Protein AF-A0A6I4YLF1-F1 (afdb_monomer_lite)

Secondary structure (DSSP, 8-state):
--HHHHHHHHHHHHHHHHHHHHTT-S-HHHHHHHHHHHHHHHHHHTT-PPPPP------

Radius of gyration: 14.54 Å; chains: 1; bounding box: 38×14×43 Å

Organism: NCBI:txid1507289

Structure (mmCIF, N/CA/C/O backbone):
data_AF-A0A6I4YLF1-F1
#
_entry.id   AF-A0A6I4YLF1-F1
#
loop_
_atom_site.group_PDB
_atom_site.id
_atom_site.type_symbol
_atom_site.label_atom_id
_atom_site.label_alt_id
_atom_site.label_comp_id
_atom_site.label_asym_id
_atom_site.label_entity_id
_atom_site.label_seq_id
_atom_site.pdbx_PDB_ins_code
_atom_site.Cartn_x
_atom_site.Cartn_y
_atom_site.Cartn_z
_atom_site.occupancy
_atom_site.B_iso_or_equiv
_atom_site.auth_seq_id
_atom_site.auth_comp_id
_atom_site.auth_asym_id
_atom_site.auth_atom_id
_atom_site.pdbx_PDB_model_num
ATOM 1 N N . MET A 1 1 ? -7.294 -5.540 17.012 1.00 74.56 1 MET A N 1
ATOM 2 C CA . MET A 1 1 ? -6.520 -4.550 16.247 1.00 74.56 1 MET A CA 1
ATOM 3 C C . MET A 1 1 ? -7.413 -3.346 16.011 1.00 74.56 1 MET A C 1
ATOM 5 O O . MET A 1 1 ? -8.587 -3.561 15.724 1.00 74.56 1 MET A O 1
ATOM 9 N N . THR A 1 2 ? -6.924 -2.128 16.241 1.00 91.25 2 THR A N 1
ATOM 10 C CA . THR A 1 2 ? -7.727 -0.898 16.098 1.00 91.25 2 THR A CA 1
ATOM 11 C C . THR A 1 2 ? -7.635 -0.328 14.683 1.00 91.25 2 THR A C 1
ATOM 13 O O . THR A 1 2 ? -6.766 -0.726 13.903 1.00 91.25 2 THR A O 1
ATOM 16 N N . ASN A 1 3 ? -8.514 0.621 14.349 1.00 89.56 3 ASN A N 1
ATOM 17 C CA . ASN A 1 3 ? -8.453 1.300 13.056 1.00 89.56 3 ASN A CA 1
ATOM 18 C C . ASN A 1 3 ? -7.156 2.107 12.902 1.00 89.56 3 ASN A C 1
ATOM 20 O O . ASN A 1 3 ? -6.594 2.151 11.816 1.00 89.56 3 ASN A O 1
ATOM 24 N N . GLU A 1 4 ? -6.638 2.684 13.986 1.00 93.19 4 GLU A N 1
ATOM 25 C CA . GLU A 1 4 ? -5.365 3.407 13.995 1.00 93.19 4 GLU A CA 1
ATOM 26 C C . GLU A 1 4 ? -4.184 2.474 13.713 1.00 93.19 4 GLU A C 1
ATOM 28 O O . GLU A 1 4 ? -3.312 2.815 12.920 1.00 93.19 4 GLU A O 1
ATOM 33 N N . GLN A 1 5 ? -4.177 1.272 14.300 1.00 94.50 5 GLN A N 1
ATOM 34 C CA . GLN A 1 5 ? -3.162 0.256 13.997 1.00 94.50 5 GLN A CA 1
ATOM 35 C C . GLN A 1 5 ? -3.232 -0.178 12.531 1.00 94.50 5 GLN A C 1
ATOM 37 O O . GLN A 1 5 ? -2.202 -0.296 11.878 1.00 94.50 5 GLN A O 1
ATOM 42 N N . ARG A 1 6 ? -4.444 -0.354 11.985 1.00 93.81 6 ARG A N 1
ATOM 43 C CA . ARG A 1 6 ? -4.616 -0.698 10.568 1.00 93.81 6 ARG A CA 1
ATOM 44 C C . ARG A 1 6 ? -4.149 0.417 9.641 1.00 93.81 6 ARG A C 1
ATOM 46 O O . ARG A 1 6 ? -3.550 0.132 8.612 1.00 93.81 6 ARG A O 1
ATOM 53 N N . LEU A 1 7 ? -4.423 1.670 9.995 1.00 94.69 7 LEU A N 1
ATOM 54 C CA . LEU A 1 7 ? -3.966 2.818 9.223 1.00 94.69 7 LEU A CA 1
ATOM 55 C C . LEU A 1 7 ? -2.437 2.902 9.212 1.00 94.69 7 LEU A C 1
ATOM 57 O O . LEU A 1 7 ? -1.866 3.142 8.154 1.00 94.69 7 LEU A O 1
ATOM 61 N N . LEU A 1 8 ? -1.785 2.674 10.356 1.00 96.50 8 LEU A N 1
ATOM 62 C CA . LEU A 1 8 ? -0.323 2.634 10.439 1.00 96.50 8 LEU A CA 1
ATOM 63 C C . LEU A 1 8 ? 0.266 1.561 9.517 1.00 96.50 8 LEU A C 1
ATOM 65 O O . LEU A 1 8 ? 1.130 1.884 8.712 1.00 96.50 8 LEU A O 1
ATOM 69 N N . GLU A 1 9 ? -0.268 0.337 9.538 1.00 96.56 9 GLU A N 1
ATOM 70 C CA . GLU A 1 9 ? 0.177 -0.729 8.625 1.00 96.56 9 GLU A CA 1
ATOM 71 C C . GLU A 1 9 ? 0.017 -0.343 7.144 1.00 96.56 9 GLU A C 1
ATOM 73 O O . GLU A 1 9 ? 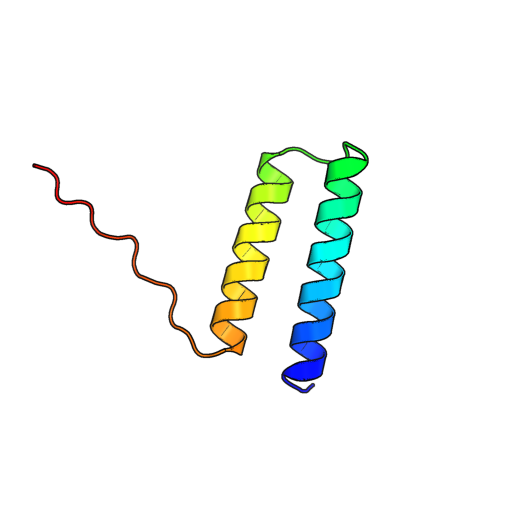0.895 -0.605 6.326 1.00 96.56 9 GLU A O 1
ATOM 78 N N . LEU A 1 10 ? -1.101 0.293 6.775 1.00 96.38 10 LEU A N 1
ATOM 79 C CA . LEU A 1 10 ? -1.325 0.740 5.395 1.00 96.38 10 LEU A CA 1
ATOM 80 C C . LEU A 1 10 ? -0.324 1.825 4.972 1.00 96.38 10 LEU A C 1
ATOM 82 O O . LEU A 1 10 ? 0.098 1.847 3.815 1.00 96.38 10 LEU A O 1
ATOM 86 N N . LEU A 1 11 ? 0.060 2.712 5.894 1.00 97.12 11 LEU A N 1
ATOM 87 C CA . LEU A 1 11 ? 1.061 3.750 5.644 1.00 97.12 11 LEU A CA 1
ATOM 88 C C . LEU A 1 11 ? 2.472 3.165 5.508 1.00 97.12 11 LEU A C 1
ATOM 90 O O . LEU A 1 11 ? 3.198 3.590 4.613 1.00 97.12 11 LEU A O 1
ATOM 94 N N . GLU A 1 12 ? 2.832 2.169 6.318 1.00 98.00 12 GLU A N 1
ATOM 95 C CA . GLU A 1 12 ? 4.113 1.454 6.204 1.00 98.00 12 GLU A CA 1
ATOM 96 C C . GLU A 1 12 ? 4.238 0.757 4.839 1.00 98.00 12 GLU A C 1
ATOM 98 O O . GLU A 1 12 ? 5.219 0.940 4.122 1.00 98.00 12 GLU A O 1
ATOM 103 N N . VAL A 1 13 ? 3.193 0.047 4.398 1.00 97.56 13 VAL A N 1
ATOM 104 C CA . VAL A 1 13 ? 3.190 -0.600 3.072 1.00 97.56 13 VAL A CA 1
ATOM 105 C C . VAL A 1 13 ? 3.257 0.434 1.938 1.00 97.56 13 VAL A C 1
ATOM 107 O O . VAL A 1 13 ? 3.861 0.181 0.889 1.00 97.56 13 VAL A O 1
ATOM 110 N N . PHE A 1 14 ? 2.652 1.612 2.119 1.00 97.88 14 PHE A N 1
ATOM 111 C CA . PHE A 1 14 ? 2.761 2.705 1.154 1.00 97.88 14 PHE A CA 1
ATOM 112 C C . PHE A 1 14 ? 4.193 3.254 1.065 1.00 97.88 14 PHE A C 1
ATOM 114 O O . PHE A 1 14 ? 4.709 3.410 -0.043 1.00 97.88 14 PHE A O 1
ATOM 121 N N . GLU A 1 15 ? 4.846 3.499 2.204 1.00 98.38 15 GLU A N 1
ATOM 122 C CA . GLU A 1 15 ? 6.249 3.928 2.272 1.00 98.38 15 GLU A CA 1
ATOM 123 C C . GLU A 1 15 ? 7.183 2.915 1.593 1.00 98.38 15 GLU A C 1
ATOM 125 O O . GLU A 1 15 ? 8.000 3.289 0.744 1.00 98.38 15 GLU A O 1
ATOM 130 N N . ASP A 1 16 ? 7.004 1.625 1.879 1.00 98.00 16 ASP A N 1
ATOM 131 C CA . ASP A 1 16 ? 7.767 0.544 1.252 1.00 98.00 16 ASP A CA 1
ATOM 132 C C . ASP A 1 16 ? 7.557 0.506 -0.264 1.00 98.00 16 ASP A C 1
ATOM 134 O O . ASP A 1 16 ? 8.496 0.296 -1.037 1.00 98.00 16 ASP A O 1
ATOM 138 N N . THR A 1 17 ? 6.326 0.734 -0.725 1.00 97.62 17 THR A N 1
ATOM 139 C CA . THR A 1 17 ? 6.012 0.776 -2.160 1.00 97.62 17 THR A CA 1
ATOM 140 C C . THR A 1 17 ? 6.749 1.928 -2.847 1.00 97.62 17 THR A C 1
ATOM 142 O O . THR A 1 17 ? 7.345 1.726 -3.907 1.00 97.62 17 THR A O 1
ATOM 145 N N . LEU A 1 18 ? 6.774 3.118 -2.236 1.00 97.44 18 LEU A N 1
ATOM 146 C CA . LEU A 1 18 ? 7.505 4.276 -2.764 1.00 97.44 18 LEU A CA 1
ATOM 147 C C . LEU A 1 18 ? 9.019 4.049 -2.779 1.00 97.44 18 LEU A C 1
ATOM 149 O O . LEU A 1 18 ? 9.678 4.390 -3.762 1.00 97.44 18 LEU A O 1
ATOM 153 N N . THR A 1 19 ? 9.560 3.441 -1.725 1.00 98.12 19 THR A N 1
ATOM 154 C CA . THR A 1 19 ? 10.985 3.101 -1.637 1.00 98.12 19 THR A CA 1
ATOM 155 C C . THR A 1 19 ? 11.368 2.110 -2.732 1.00 98.12 19 THR A C 1
ATOM 157 O O . THR A 1 19 ? 12.283 2.370 -3.513 1.00 98.12 19 THR A O 1
ATOM 160 N N . ASN A 1 20 ? 10.608 1.022 -2.882 1.00 97.12 20 ASN A N 1
ATOM 161 C CA . ASN A 1 20 ? 10.839 0.031 -3.933 1.00 97.12 20 ASN A CA 1
ATOM 162 C C . ASN A 1 20 ? 10.727 0.639 -5.340 1.00 97.12 20 ASN A C 1
ATOM 164 O O . ASN A 1 20 ? 11.506 0.284 -6.225 1.00 97.12 20 ASN A O 1
ATOM 168 N N . PHE A 1 21 ? 9.788 1.565 -5.550 1.00 96.75 21 PHE A N 1
ATOM 169 C CA . PHE A 1 21 ? 9.659 2.304 -6.803 1.00 96.75 21 PHE A CA 1
ATOM 170 C C . PHE A 1 21 ? 10.893 3.170 -7.089 1.00 96.75 21 PHE A C 1
ATOM 172 O O . PHE A 1 21 ? 11.446 3.103 -8.187 1.00 96.75 21 PHE A O 1
ATOM 179 N N . ALA A 1 22 ? 11.351 3.951 -6.105 1.00 96.88 22 ALA A N 1
ATOM 180 C CA . ALA A 1 22 ? 12.520 4.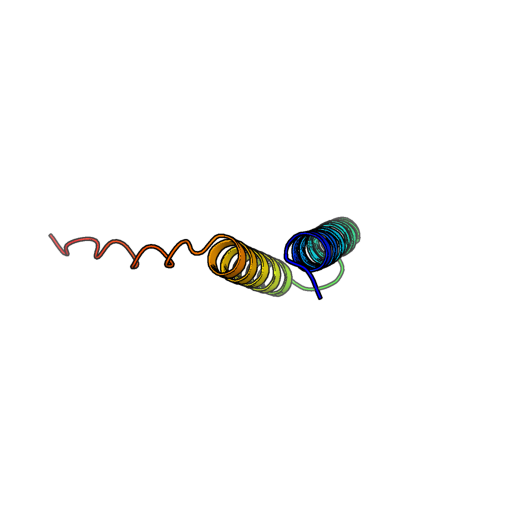819 -6.237 1.00 96.88 22 ALA A CA 1
ATOM 181 C C . ALA A 1 22 ? 13.815 4.027 -6.483 1.00 96.88 22 ALA A C 1
ATOM 183 O O . ALA A 1 22 ? 14.678 4.463 -7.241 1.00 96.88 22 ALA A O 1
ATOM 184 N N . GLU A 1 23 ? 13.926 2.837 -5.892 1.00 97.50 23 GLU A N 1
ATOM 185 C CA . GLU A 1 23 ? 15.040 1.911 -6.108 1.00 97.50 23 GLU A CA 1
ATOM 186 C C . GLU A 1 23 ? 14.958 1.143 -7.440 1.00 97.50 23 GLU A C 1
ATOM 188 O O . GLU A 1 23 ? 15.852 0.358 -7.758 1.00 97.50 23 GLU A O 1
ATOM 193 N N . GLY A 1 24 ? 13.897 1.341 -8.232 1.00 95.69 24 GLY A N 1
ATOM 194 C CA . GLY A 1 24 ? 13.700 0.647 -9.506 1.00 95.69 24 GLY A CA 1
ATOM 195 C C . GLY A 1 24 ? 13.415 -0.851 -9.354 1.00 95.69 24 GLY A C 1
ATOM 196 O O . GLY A 1 24 ? 13.639 -1.620 -10.291 1.00 95.69 24 GLY A O 1
ATOM 197 N N . ARG A 1 25 ? 12.938 -1.286 -8.182 1.00 95.56 25 ARG A N 1
ATOM 198 C CA . ARG A 1 25 ? 12.489 -2.664 -7.947 1.00 95.56 25 ARG A CA 1
ATOM 199 C C . ARG A 1 25 ? 11.066 -2.830 -8.467 1.00 95.56 25 ARG A C 1
ATOM 201 O O . ARG A 1 25 ? 10.241 -1.940 -8.299 1.00 95.56 25 ARG A O 1
ATOM 208 N N . HIS A 1 26 ? 10.753 -4.003 -9.015 1.00 95.75 26 HIS A N 1
ATOM 209 C CA . HIS A 1 26 ? 9.448 -4.331 -9.610 1.00 95.75 26 HIS A CA 1
ATOM 210 C C . HIS A 1 26 ? 9.055 -3.454 -10.813 1.00 95.75 26 HIS A C 1
ATOM 212 O O . HIS A 1 26 ? 9.758 -2.534 -11.219 1.00 95.75 26 HIS A O 1
ATOM 218 N N . THR A 1 27 ? 7.934 -3.796 -11.443 1.00 96.31 27 THR A N 1
ATOM 219 C CA . THR A 1 27 ? 7.401 -3.061 -12.592 1.00 96.31 27 THR A CA 1
ATOM 220 C C . THR A 1 27 ? 6.487 -1.923 -12.140 1.00 96.31 27 THR A C 1
ATOM 222 O O . THR A 1 27 ? 5.910 -1.964 -11.054 1.00 96.31 27 THR A O 1
ATOM 225 N N . LEU A 1 28 ? 6.289 -0.926 -13.007 1.00 96.06 28 LEU A N 1
ATOM 226 C CA . LEU A 1 28 ? 5.300 0.138 -12.783 1.00 96.06 28 LEU A CA 1
ATOM 227 C C . LEU A 1 28 ? 3.897 -0.430 -12.511 1.00 96.06 28 LEU A C 1
ATOM 229 O O . LEU A 1 28 ? 3.192 0.070 -11.637 1.00 96.06 28 LEU A O 1
ATOM 233 N N . ASP A 1 29 ? 3.518 -1.502 -13.212 1.00 96.69 29 ASP A N 1
ATOM 234 C CA . ASP A 1 29 ? 2.220 -2.162 -13.038 1.00 96.69 29 ASP A CA 1
ATOM 235 C C . ASP A 1 29 ? 2.066 -2.805 -11.657 1.00 96.69 29 ASP A C 1
ATOM 237 O O . ASP A 1 29 ? 0.980 -2.749 -11.078 1.00 96.69 29 ASP A O 1
ATOM 241 N N . PHE A 1 30 ? 3.145 -3.373 -11.107 1.00 96.94 30 PHE A N 1
ATOM 242 C CA . PHE A 1 30 ? 3.148 -3.905 -9.746 1.00 96.94 30 PHE A CA 1
ATOM 243 C C . PHE A 1 30 ? 2.871 -2.791 -8.733 1.00 96.94 30 PHE A C 1
ATOM 245 O O . PHE A 1 30 ? 1.943 -2.903 -7.936 1.00 96.94 30 PHE A O 1
ATOM 252 N N . HIS A 1 31 ? 3.605 -1.677 -8.818 1.00 96.69 31 HIS A N 1
ATOM 253 C CA . HIS A 1 31 ? 3.405 -0.525 -7.931 1.00 96.69 31 HIS A CA 1
ATOM 254 C C . HIS A 1 31 ? 2.000 0.059 -8.056 1.00 96.69 31 HIS A C 1
ATOM 256 O O . HIS A 1 31 ? 1.341 0.327 -7.053 1.00 96.69 31 HIS A O 1
ATOM 262 N N . ALA A 1 32 ? 1.500 0.200 -9.285 1.00 96.56 32 ALA A N 1
ATOM 263 C CA . ALA A 1 32 ? 0.151 0.690 -9.532 1.00 96.56 32 ALA A CA 1
ATOM 264 C C . ALA A 1 32 ? -0.920 -0.234 -8.929 1.00 96.56 32 ALA A C 1
ATOM 266 O O . ALA A 1 32 ? -1.908 0.258 -8.381 1.00 96.56 32 ALA A O 1
ATOM 267 N N . ALA A 1 33 ? -0.743 -1.557 -9.012 1.00 97.44 33 ALA A N 1
ATOM 268 C CA . ALA A 1 33 ? -1.648 -2.520 -8.390 1.00 97.44 33 ALA A CA 1
ATOM 269 C C . ALA A 1 33 ? -1.617 -2.417 -6.857 1.00 97.44 33 ALA A C 1
ATOM 271 O O . ALA A 1 33 ? -2.679 -2.332 -6.238 1.00 97.44 33 ALA A O 1
ATOM 272 N N . THR A 1 34 ? -0.426 -2.336 -6.256 1.00 97.00 34 THR A N 1
ATOM 273 C CA . THR A 1 34 ? -0.259 -2.190 -4.802 1.00 97.00 34 THR A CA 1
ATOM 274 C C . THR A 1 34 ? -0.911 -0.910 -4.282 1.00 97.00 34 THR A C 1
ATOM 276 O O . THR A 1 34 ? -1.702 -0.961 -3.342 1.00 97.00 34 THR A O 1
ATOM 279 N N . VAL A 1 35 ? -0.683 0.236 -4.935 1.00 96.88 35 VAL A N 1
ATOM 280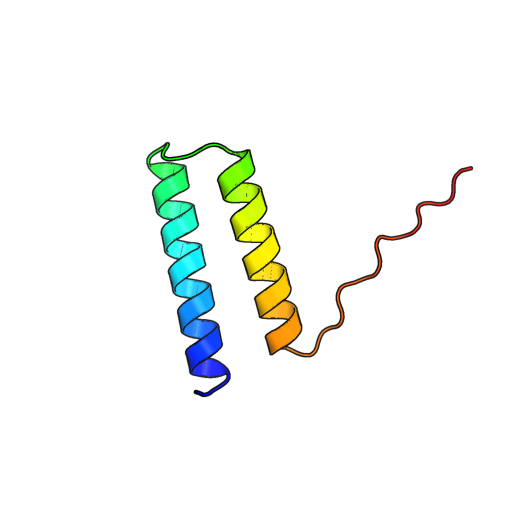 C CA . VAL A 1 35 ? -1.305 1.516 -4.544 1.00 96.88 35 VAL A CA 1
ATOM 281 C C . VAL A 1 35 ? -2.832 1.477 -4.685 1.00 96.88 35 VAL A C 1
ATOM 283 O O . VAL A 1 35 ? -3.541 2.000 -3.825 1.00 96.88 35 VAL A O 1
ATOM 286 N N . ARG A 1 36 ? -3.373 0.829 -5.729 1.00 96.50 36 ARG A N 1
ATOM 287 C CA . ARG A 1 36 ? -4.832 0.645 -5.863 1.00 96.50 36 ARG A CA 1
ATOM 288 C C . ARG A 1 36 ? -5.407 -0.184 -4.718 1.00 96.50 36 ARG A C 1
ATOM 290 O O . ARG A 1 36 ? -6.463 0.182 -4.207 1.00 96.50 36 ARG A O 1
ATOM 297 N N . GLN A 1 37 ? -4.728 -1.257 -4.314 1.00 96.06 37 GLN A N 1
ATOM 298 C CA . GLN A 1 37 ? -5.168 -2.082 -3.189 1.00 96.06 37 GLN A CA 1
ATOM 299 C C . GLN A 1 37 ? -5.131 -1.293 -1.875 1.00 96.06 37 GLN A C 1
ATOM 301 O O . GLN A 1 37 ? -6.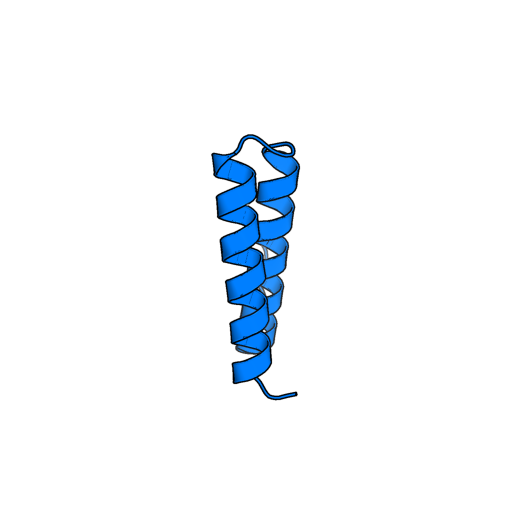121 -1.275 -1.151 1.00 96.06 37 GLN A O 1
ATOM 306 N N . LEU A 1 38 ? -4.048 -0.556 -1.607 1.00 96.56 38 LEU A N 1
ATOM 307 C CA . LEU A 1 38 ? -3.943 0.308 -0.426 1.00 96.56 38 LEU A CA 1
ATOM 308 C C . LEU A 1 38 ? -5.082 1.329 -0.353 1.00 96.56 38 LEU A C 1
ATOM 310 O O . LEU A 1 38 ? -5.666 1.542 0.710 1.00 96.56 38 LEU A O 1
ATOM 314 N N . LEU A 1 39 ? -5.444 1.933 -1.486 1.00 94.88 39 LEU A N 1
ATOM 315 C CA . LEU A 1 39 ? -6.562 2.869 -1.547 1.00 94.88 39 LEU A CA 1
ATOM 316 C C . LEU A 1 39 ? -7.905 2.186 -1.246 1.00 94.88 39 LEU A C 1
ATOM 318 O O . LEU A 1 39 ? -8.745 2.773 -0.563 1.00 94.88 39 LEU A O 1
ATOM 322 N N . GLN A 1 40 ? -8.120 0.962 -1.735 1.00 94.50 40 GLN A N 1
ATOM 323 C CA . GLN A 1 40 ? -9.323 0.181 -1.431 1.00 94.50 40 GLN A CA 1
ATOM 324 C C . GLN A 1 40 ? -9.407 -0.166 0.057 1.00 94.50 40 GLN A C 1
ATOM 326 O O . GLN A 1 40 ? -10.447 0.064 0.674 1.00 94.50 40 GLN A O 1
ATOM 331 N N . ASP A 1 41 ? -8.309 -0.632 0.645 1.00 94.06 41 ASP A N 1
ATOM 332 C CA . ASP A 1 41 ? -8.229 -0.960 2.068 1.00 94.06 41 ASP A CA 1
ATOM 333 C C . ASP A 1 41 ? -8.462 0.282 2.941 1.00 94.06 41 ASP A C 1
ATOM 335 O O . ASP A 1 41 ? -9.199 0.229 3.925 1.00 94.06 41 ASP A O 1
ATOM 339 N N . THR A 1 42 ? -7.905 1.431 2.543 1.00 93.75 42 THR A N 1
ATOM 340 C CA . THR A 1 42 ? -8.103 2.710 3.243 1.00 93.75 42 THR A CA 1
ATOM 341 C C . THR A 1 42 ? -9.562 3.166 3.162 1.00 93.75 42 THR A C 1
ATOM 343 O O . THR A 1 42 ? -10.138 3.601 4.158 1.00 93.75 42 THR A O 1
ATOM 346 N N . ARG A 1 43 ? -10.207 3.031 1.994 1.00 91.12 43 ARG A N 1
ATOM 347 C CA . ARG A 1 43 ? -11.641 3.327 1.827 1.00 91.12 43 ARG A CA 1
ATOM 348 C C . ARG A 1 43 ? -12.508 2.425 2.702 1.00 91.12 43 ARG A C 1
ATOM 350 O O . ARG A 1 43 ? -13.391 2.933 3.389 1.00 91.12 43 ARG A O 1
ATOM 357 N N . ALA A 1 44 ? -12.213 1.124 2.732 1.00 91.12 44 ALA A N 1
ATOM 358 C CA . ALA A 1 44 ? -12.905 0.166 3.588 1.00 91.12 44 ALA A CA 1
ATOM 359 C C . ALA A 1 44 ? -12.753 0.520 5.076 1.00 91.12 44 ALA A C 1
ATOM 361 O O . ALA A 1 44 ? -13.739 0.499 5.811 1.00 91.12 44 ALA A O 1
ATOM 362 N N . LEU A 1 45 ? -11.552 0.927 5.502 1.00 92.19 45 LEU A N 1
ATOM 363 C CA . LEU A 1 45 ? -11.282 1.366 6.873 1.00 92.19 45 LEU A CA 1
ATOM 364 C C . LEU A 1 45 ? -12.093 2.611 7.264 1.00 92.19 45 LEU A C 1
ATOM 366 O O . LEU A 1 45 ? -12.588 2.705 8.384 1.00 92.19 45 LEU A O 1
ATOM 370 N N . MET A 1 46 ? -12.255 3.553 6.333 1.00 88.75 46 MET A N 1
ATOM 371 C CA . MET A 1 46 ? -13.045 4.772 6.534 1.00 88.75 46 MET A CA 1
ATOM 372 C C . MET A 1 46 ? -14.560 4.563 6.358 1.00 88.75 46 MET A C 1
ATOM 374 O O . MET A 1 46 ? -15.326 5.507 6.538 1.00 88.75 46 MET A O 1
ATOM 378 N N . GLY A 1 47 ? -15.010 3.362 5.974 1.00 87.19 47 GLY A N 1
ATOM 379 C CA . GLY A 1 47 ? -16.415 3.097 5.649 1.00 87.19 47 GLY A CA 1
ATOM 380 C C . GLY A 1 47 ? -16.907 3.810 4.382 1.00 87.19 47 GLY A C 1
ATOM 381 O O . GLY A 1 47 ? -18.112 3.961 4.187 1.00 87.19 47 GLY A O 1
ATOM 382 N N . ILE A 1 48 ? -15.991 4.258 3.517 1.00 82.31 48 ILE A N 1
ATOM 383 C CA . ILE A 1 48 ? -16.319 4.876 2.231 1.00 82.31 48 ILE A CA 1
ATOM 384 C C . ILE A 1 48 ? -16.501 3.750 1.218 1.00 82.31 48 ILE A C 1
ATOM 386 O O . ILE A 1 48 ? -15.553 3.026 0.911 1.00 82.31 48 ILE A O 1
ATOM 390 N N . GLN A 1 49 ? -17.715 3.588 0.688 1.00 66.12 49 GLN A N 1
ATOM 391 C CA . GLN A 1 49 ? -17.926 2.648 -0.410 1.00 66.12 49 GLN A CA 1
ATOM 392 C C . GLN A 1 49 ? -17.093 3.086 -1.624 1.00 66.12 49 GLN A C 1
ATOM 394 O O . GLN A 1 49 ? -17.008 4.288 -1.895 1.00 66.12 49 GLN A O 1
ATOM 399 N N . PRO A 1 50 ? -16.443 2.150 -2.340 1.00 62.16 50 PRO A N 1
ATOM 400 C CA . PRO A 1 50 ? -15.731 2.497 -3.559 1.00 62.16 50 PRO A CA 1
ATOM 401 C C . PRO A 1 50 ? -16.709 3.192 -4.508 1.00 62.16 50 PRO A C 1
ATOM 403 O O . PRO A 1 50 ? -17.786 2.660 -4.763 1.00 62.16 50 PRO A O 1
ATOM 406 N N . GLU A 1 51 ? -16.346 4.383 -4.996 1.00 61.50 51 GLU A N 1
ATOM 407 C CA . GLU A 1 51 ? -17.112 5.035 -6.058 1.00 61.50 51 GLU A CA 1
ATOM 408 C C . GLU A 1 51 ? -17.268 4.028 -7.197 1.00 61.50 51 GLU A C 1
ATOM 410 O O . GLU A 1 51 ? -16.266 3.500 -7.698 1.00 61.50 51 GLU A O 1
ATOM 415 N N . GLU A 1 52 ? -18.518 3.710 -7.555 1.00 57.94 52 GLU A N 1
ATOM 416 C CA . GLU A 1 52 ? -18.791 2.941 -8.763 1.00 57.94 52 GLU A CA 1
ATOM 417 C C . GLU A 1 52 ? -18.036 3.613 -9.912 1.00 57.94 52 GLU A C 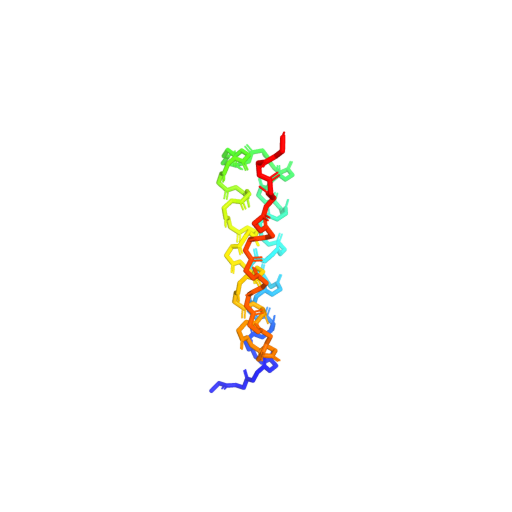1
ATOM 419 O O . GLU A 1 52 ? -17.995 4.849 -9.967 1.00 57.94 52 GLU A O 1
ATOM 424 N N . PRO A 1 53 ? -17.400 2.843 -10.816 1.00 57.00 53 PRO A N 1
ATOM 425 C CA . PRO A 1 53 ? -16.778 3.445 -11.978 1.00 57.00 53 PRO A CA 1
ATOM 426 C C . PRO A 1 53 ? -17.859 4.280 -12.648 1.00 57.00 53 PRO A C 1
ATOM 428 O O . PRO A 1 53 ? -18.902 3.733 -13.016 1.00 57.00 53 PRO A O 1
ATOM 431 N N . ALA A 1 54 ? -17.631 5.597 -12.731 1.00 57.06 54 ALA A N 1
ATOM 432 C CA . ALA A 1 54 ? -18.520 6.502 -13.430 1.00 57.06 54 ALA A CA 1
ATOM 433 C C . ALA A 1 54 ? -18.813 5.830 -14.765 1.00 57.06 54 ALA A C 1
ATOM 435 O O . ALA A 1 54 ? -17.903 5.626 -15.573 1.00 57.06 54 ALA A O 1
ATOM 436 N N . SER A 1 55 ? -20.050 5.360 -14.928 1.00 47.88 55 SER A N 1
ATOM 437 C CA . SER A 1 55 ? -20.505 4.780 -16.176 1.00 47.88 55 SER A CA 1
ATOM 438 C C . SER A 1 55 ? -20.478 5.935 -17.153 1.00 47.88 55 SER A C 1
ATOM 440 O O . SER A 1 55 ? -21.445 6.684 -17.266 1.00 47.88 55 SER A O 1
ATOM 442 N N . THR A 1 56 ? -19.322 6.151 -17.778 1.00 52.72 56 THR A N 1
ATOM 443 C CA . THR A 1 56 ? -19.162 7.119 -18.842 1.00 52.72 56 THR A CA 1
ATOM 444 C C . THR A 1 56 ? -20.087 6.634 -19.934 1.00 52.72 56 THR A C 1
ATOM 446 O O . THR A 1 56 ? -19.805 5.661 -20.637 1.00 52.72 56 THR A O 1
ATOM 449 N N . MET A 1 57 ? -21.247 7.286 -19.968 1.00 50.69 57 MET A N 1
ATOM 450 C CA . MET A 1 57 ? -22.218 7.281 -21.038 1.00 50.69 57 MET A CA 1
ATOM 451 C C . MET A 1 57 ? -21.465 7.174 -22.360 1.00 50.69 57 MET A C 1
ATOM 453 O O . MET A 1 57 ? -20.736 8.087 -22.744 1.00 50.69 57 MET A O 1
ATOM 457 N N . ARG A 1 58 ? -21.637 6.042 -23.047 1.00 51.53 58 ARG A N 1
ATOM 458 C CA . ARG A 1 58 ? -21.442 6.004 -24.492 1.00 51.53 58 ARG A CA 1
ATOM 459 C C . ARG A 1 58 ? -22.435 7.006 -25.083 1.00 51.53 58 ARG A C 1
ATOM 461 O O . ARG A 1 58 ? -23.637 6.750 -25.044 1.00 51.53 58 ARG A O 1
ATOM 468 N N . ALA A 1 59 ? -21.918 8.130 -25.565 1.00 46.16 59 ALA A N 1
ATOM 469 C CA . ALA A 1 59 ? -22.573 9.035 -26.498 1.00 46.16 59 ALA A CA 1
ATOM 470 C C . ALA A 1 59 ? -21.735 9.060 -27.779 1.00 46.16 59 ALA A C 1
ATOM 472 O O . ALA A 1 59 ? -20.488 9.060 -27.648 1.00 46.16 59 ALA A O 1
#

Foldseek 3Di:
DDLVVVVVVLVVLLVVLVVCVVVVHDDPVVSVVSVVVSVVSVCVSVVNDPPDPPPPDPD

pLDDT: mean 87.4, std 15.96, range [46.16, 98.38]

Sequence (59 aa):
MTNEQRLLELLEVFEDTLTNFAEGRHTLDFHAATVRQLLQDTRALMGIQPEEPASTMRA

=== Feature glossary ===
The record interleaves many kinds of information about one protein. Here is each kind framed as the question it answers.

Q: What are the backbone torsion angles?
A: φ (phi) and ψ (psi) are the two rotatable backbone dihedrals per residue: φ is the C(i-1)–N–Cα–C torsion, ψ is the N–Cα–C–N(i+1) torsion, both in degrees on (−180°, 180°]. α-helical residues cluster near (−60°, −45°); β-strand residues near (−120°, +130°). A Ramachandran plot is simply a scatter of (φ, ψ) for every residue.

Q: What is the amino-acid chain?
A: This is the polypeptide sequence — one letter per residue, N-terminus first. Length ranges from a few dozen residues for small domains to over a thousand for large multi-domain proteins.

Q: How mobile is each atom in the crystal?
A: For experimental (PDB) structures, the B-factor (temperature factor) quantifies the positional spread of each atom in the crystal — a combination of thermal vibration and static disorder — in units of Å². High B-factors mark flexible loops or poorly resolved regions; low B-factors mark the rigid, well-ordered core.

Q: Are the domains correctly placed relative to each other?
A: Predicted Aligned Error (PAE) is an AlphaFold confidence matrix: entry (i, j) is the expected error in the position of residue j, in ångströms, when the prediction is superimposed on the true structure at residue i. Low PAE within a block of residues means that block is internally rigid and well-predicted; high PAE between two blocks means their relative placement is uncertain even if each block individual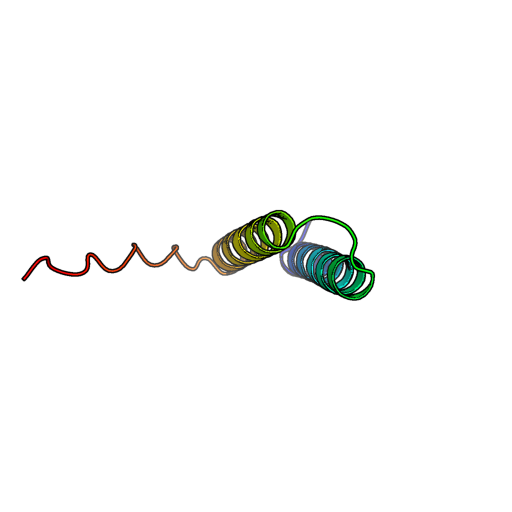ly is confident.

Q: How confident is the AlphaFold model at each residue?
A: pLDDT is the predicted lDDT-Cα score: AlphaFold's confidence that the local environment of each residue (all inter-atomic distances within 15 Å) is correctly placed. It is a per-residue number between 0 and 100, with higher meaning more reliable.

Q: What family and function is it annotated with?
A: Functional annotations link the protein to curated databases. InterPro entries identify conserved domains and families by matching the sequence against member-database signatures (Pfam, PROSITE, CDD, …). Gene Ontology (GO) terms describe molecular function, biological process, and cellular component in a controlled vocabulary. CATH places the structure in a hierarchical fold classification (Class/Architecture/Topology/Homologous-superfamily). The organism is the source species.

Q: How big and how compact is the whole molecule?
A: Three whole-structure scalars: the radius of gyration (RMS distance of Cα from centroid, in Å), the count of Cα–Cα contacts (pairs closer than 8 Å and separated by more than four residues in sequence — i.e. tertiary, not local, contacts), and the bounding-box dimensions. Together they distinguish compact globular folds from extended fibres or disordered chains.

Q: What known structures does this most resemble?
A: The Foldseek neighbor list gives the closest experimentally determined structures in the PDB, ranked by structural alignment. TM-score near 1 means near-identical fold; near 0.3 means only rough topology match. This is how one finds what a novel AlphaFold prediction most resembles in the solved-structure universe.

Q: Which residues are buried vs exposed?
A: SASA measures how much of the protein is reachable by solvent. It is computed by rolling a water-sized probe over the atomic surface and summing the exposed area (Å²). Per-residue SASA distinguishes core (buried, low SASA) from surface (exposed, high SASA) residues; total SASA is a whole-molecule size measure.

Q: Which residues are in helices, strands, or loops?
A: Eight-state secondary structure (DSSP): H is the canonical α-helix, G the tighter 3₁₀-helix, I the wider π-helix; E/B are β-structure, T and S are turns and bends, and '-' is everything else. DSSP derives these from the pattern of main-chain N–H···O=C hydrogen bonds, not from the sequence.

Q: Where is each backbone atom in 3D?
A: Structure coordinates are given as an mmCIF _atom_site loop: one row per atom with element, residue name, chain id, sequence number, and x/y/z position in Å. Only the four main-chain atoms per residue are included here; side chains are omitted to keep the record compact.

Q: What if only a Cα trace is available?
A: Three-state secondary structure (P-SEA) collapses the eight DSSP classes into helix (a), strand (b), and coil (c). P-SEA assigns these from Cα geometry alone — distances and angles — without requiring backbone oxygens, so it works on any Cα trace.

Q: What do the rendered images show?
A: The six renders are orthographic views along the three Cartesian axes in both directions. Representation (cartoon, sticks, or surface) and color scheme (sequence-rainbow or by-chain) vary across proteins so the training set covers all the common visualization conventions.

Q: What does the local fold look like, residue by residue?
A: Foldseek's 3Di representation compresses backbone geometry into a per-residue letter drawn from a learned twenty-state alphabet. It captures the tertiary interaction pattern around each residue — which residues are packed against it in space, regardless of where they are in sequence.

Q: What do the diagnostic plots show?
A: The contact map is a binary N×N matrix image: pixel (i, j) is dark where Cα_i and Cα_j are within 8 Å and |i−j|>4. Because the |i−j|>4 filter removes local helical contacts, off-diagonal stripes parallel to the main diagonal indicate parallel β-sheets; stripes perpendicular to it indicate antiparallel β-sheets. The Ramachandran plot scatters every residue's (φ, ψ) pair against the sterically allowed regions. The PAE heatmap renders the predicted-aligned-error matrix.